Protein AF-A0A3B8RRT3-F1 (afdb_monomer)

Foldseek 3Di:
DDDPDDWDWDWDWDQDPQADAAPRRVVCVVVVHDGDHPTGGFKTKAFQPPVTFIWTADPNDTDGRVVVLVVCVCSPPNPVRCVVPVSGDPDIDMDGGGNDDDDDDDDD

Solvent-accessible surface area (backbone atoms only — not comparable to full-atom values): 6392 Å² total; per-residue (Å²): 132,87,76,98,65,94,68,67,71,50,60,37,73,42,62,44,84,52,14,18,40,33,99,63,25,49,57,32,59,77,69,73,47,89,65,53,67,92,44,29,36,20,36,40,34,47,39,41,46,89,95,50,38,12,26,32,67,55,98,91,40,79,41,49,38,43,58,52,26,61,78,37,22,54,83,69,54,32,66,69,48,17,65,75,45,76,35,45,75,93,62,75,48,71,50,77,30,74,65,50,90,72,82,92,82,82,82,135

Structure (mmCIF, N/CA/C/O backbone):
data_AF-A0A3B8RRT3-F1
#
_entry.id   AF-A0A3B8RRT3-F1
#
loop_
_atom_site.group_PDB
_atom_site.id
_atom_site.type_symbol
_atom_site.label_atom_id
_atom_site.label_alt_id
_atom_site.label_comp_id
_atom_site.label_asym_id
_atom_site.label_entity_id
_atom_site.label_seq_id
_atom_site.pdbx_PDB_ins_code
_atom_site.Cartn_x
_atom_site.Cartn_y
_atom_site.Cartn_z
_atom_site.occupancy
_atom_site.B_iso_or_equiv
_atom_site.auth_seq_id
_atom_site.auth_comp_id
_atom_site.auth_asym_id
_atom_site.auth_atom_id
_atom_site.pdbx_PDB_model_num
ATOM 1 N N . MET A 1 1 ? -1.147 0.226 25.856 1.00 68.88 1 MET A N 1
ATOM 2 C CA . MET A 1 1 ? -2.067 1.196 25.224 1.00 68.88 1 MET A CA 1
ATOM 3 C C . MET A 1 1 ? -1.302 1.886 24.108 1.00 68.88 1 MET A C 1
ATOM 5 O O . MET A 1 1 ? -0.142 2.222 24.333 1.00 68.88 1 MET A O 1
ATOM 9 N N . LEU A 1 2 ? -1.885 2.021 22.916 1.00 87.94 2 LEU A N 1
ATOM 10 C CA . LEU A 1 2 ? -1.210 2.667 21.787 1.00 87.94 2 LEU A CA 1
ATOM 11 C C . LEU A 1 2 ? -1.027 4.168 22.084 1.00 87.94 2 LEU A C 1
ATOM 13 O O . LEU A 1 2 ? -1.933 4.801 22.626 1.00 87.94 2 LEU A O 1
ATOM 17 N N . LYS A 1 3 ? 0.142 4.741 21.778 1.00 90.75 3 LYS A N 1
ATOM 18 C CA . LYS A 1 3 ? 0.397 6.172 22.009 1.00 90.75 3 LYS A CA 1
ATOM 19 C C . LYS A 1 3 ? -0.304 6.992 20.925 1.00 90.75 3 LYS A C 1
ATOM 21 O O . LYS A 1 3 ? -0.185 6.688 19.744 1.00 90.75 3 LYS A O 1
ATOM 26 N N . SER A 1 4 ? -0.992 8.063 21.316 1.00 91.56 4 SER A N 1
ATOM 27 C CA . SER A 1 4 ? -1.593 9.002 20.361 1.00 91.56 4 SER A CA 1
ATOM 28 C C . SER A 1 4 ? -0.508 9.877 19.732 1.00 91.56 4 SER A C 1
ATOM 30 O O . SER A 1 4 ? -0.195 10.954 20.235 1.00 91.56 4 SER A O 1
ATOM 32 N N . GLN A 1 5 ? 0.087 9.394 18.646 1.00 92.88 5 GLN A N 1
ATOM 33 C CA . GLN A 1 5 ? 1.146 10.076 17.906 1.00 92.88 5 GLN A CA 1
ATOM 34 C C . GLN A 1 5 ? 1.151 9.630 16.436 1.00 92.88 5 GLN A C 1
ATOM 36 O O . GLN A 1 5 ? 0.612 8.569 16.112 1.00 92.88 5 GLN A O 1
ATOM 41 N N . PRO A 1 6 ? 1.797 10.383 15.534 1.00 94.19 6 PRO A N 1
ATOM 42 C CA . PRO A 1 6 ? 2.065 9.901 14.189 1.00 94.19 6 PRO A CA 1
ATOM 43 C C . PRO A 1 6 ? 3.010 8.694 14.210 1.00 94.19 6 PRO A C 1
ATOM 45 O O . PRO A 1 6 ? 4.080 8.737 14.818 1.00 94.19 6 PRO A O 1
ATOM 48 N N . TYR A 1 7 ? 2.643 7.637 13.489 1.00 94.44 7 TYR A N 1
ATOM 49 C CA . TYR A 1 7 ? 3.507 6.488 13.238 1.00 94.44 7 TYR A CA 1
ATOM 50 C C . TYR A 1 7 ? 4.033 6.549 11.807 1.00 94.44 7 TYR A C 1
ATOM 52 O O . TYR A 1 7 ? 3.262 6.684 10.856 1.00 94.44 7 TYR A O 1
ATOM 60 N N . LYS A 1 8 ? 5.354 6.439 11.636 1.00 93.38 8 LYS A N 1
ATOM 61 C CA . LYS A 1 8 ? 5.954 6.368 10.302 1.00 93.38 8 LYS A CA 1
ATOM 62 C C . LYS A 1 8 ? 5.577 5.038 9.653 1.00 93.38 8 LYS A C 1
ATOM 64 O O . LYS A 1 8 ? 5.867 3.983 10.213 1.00 93.38 8 LYS A O 1
ATOM 69 N N . LEU A 1 9 ? 4.970 5.101 8.468 1.00 96.19 9 LEU A N 1
ATOM 70 C CA . LEU A 1 9 ? 4.680 3.914 7.672 1.00 96.19 9 LEU A CA 1
ATOM 71 C C . LEU A 1 9 ? 5.921 3.461 6.902 1.00 96.19 9 LEU A C 1
ATOM 73 O O . LEU A 1 9 ? 6.581 4.257 6.228 1.00 96.19 9 LEU A O 1
ATOM 77 N N . LYS A 1 10 ? 6.175 2.157 6.932 1.00 96.69 10 LYS A N 1
ATOM 78 C CA . LYS A 1 10 ? 6.997 1.451 5.954 1.00 96.69 10 LYS A CA 1
ATOM 79 C C . LYS A 1 10 ? 6.053 0.728 4.999 1.00 96.69 10 LYS A C 1
ATOM 81 O O . LYS A 1 10 ? 5.299 -0.151 5.397 1.00 96.69 10 LYS A O 1
ATOM 86 N N . ASN A 1 11 ? 6.044 1.169 3.750 1.00 97.94 11 ASN A N 1
ATOM 87 C CA . ASN A 1 11 ? 5.041 0.792 2.757 1.00 97.94 11 ASN A CA 1
ATOM 88 C C . ASN A 1 11 ? 5.557 -0.301 1.822 1.00 97.94 11 ASN A C 1
ATOM 90 O O . ASN A 1 11 ? 6.753 -0.365 1.532 1.00 97.94 11 ASN A O 1
ATOM 94 N N . THR A 1 12 ? 4.653 -1.131 1.308 1.00 97.44 12 THR A N 1
ATOM 95 C CA . THR A 1 12 ? 5.012 -2.205 0.377 1.00 97.44 12 THR A CA 1
ATOM 96 C C . THR A 1 12 ? 5.058 -1.689 -1.058 1.00 97.44 12 THR A C 1
ATOM 98 O O . THR A 1 12 ? 4.136 -1.016 -1.517 1.00 97.44 12 THR A O 1
ATOM 101 N N . ILE A 1 13 ? 6.114 -2.047 -1.788 1.00 98.12 13 ILE A N 1
ATOM 102 C CA . ILE A 1 13 ? 6.241 -1.790 -3.225 1.00 98.12 13 ILE A CA 1
ATOM 103 C C . ILE A 1 13 ? 5.877 -3.063 -3.992 1.00 98.12 13 ILE A C 1
ATOM 105 O O . ILE A 1 13 ? 6.492 -4.111 -3.788 1.00 98.12 13 ILE A O 1
ATOM 109 N N . GLN A 1 14 ? 4.925 -2.955 -4.914 1.00 98.38 14 GLN A N 1
ATOM 110 C CA . GLN A 1 14 ? 4.596 -3.989 -5.886 1.00 98.38 14 GLN A CA 1
ATOM 111 C C . GLN A 1 14 ? 5.442 -3.820 -7.147 1.00 98.38 14 GLN A C 1
ATOM 113 O O . GLN A 1 14 ? 5.492 -2.743 -7.744 1.00 98.38 14 GLN A O 1
ATOM 118 N N . ASN A 1 15 ? 6.079 -4.910 -7.569 1.00 97.81 15 ASN A N 1
ATOM 119 C CA . ASN A 1 15 ? 7.032 -4.927 -8.679 1.00 97.81 15 ASN A CA 1
ATOM 120 C C . ASN A 1 15 ? 6.418 -5.589 -9.920 1.00 97.81 15 ASN A C 1
ATOM 122 O O . ASN A 1 15 ? 6.944 -6.568 -10.449 1.00 97.81 15 ASN A O 1
ATOM 126 N N . TYR A 1 16 ? 5.242 -5.116 -10.337 1.00 98.06 16 TYR A N 1
ATOM 127 C CA . TYR A 1 16 ? 4.573 -5.633 -11.532 1.00 98.06 16 TYR A CA 1
ATOM 128 C C . TYR A 1 16 ? 5.309 -5.204 -12.800 1.00 98.06 16 TYR A C 1
ATOM 130 O O . TYR A 1 16 ? 5.843 -4.101 -12.858 1.00 98.06 16 TYR A O 1
ATOM 138 N N . LYS A 1 17 ? 5.302 -6.061 -13.827 1.00 97.44 17 LYS A N 1
ATOM 139 C CA . LYS A 1 17 ? 6.090 -5.875 -15.060 1.00 97.44 17 LYS A CA 1
ATOM 140 C C . LYS A 1 17 ? 5.851 -4.534 -15.765 1.00 97.44 17 LYS A C 1
ATOM 142 O O . LYS A 1 17 ? 6.791 -3.989 -16.319 1.00 97.44 17 LYS A O 1
ATOM 147 N N . TRP A 1 18 ? 4.636 -3.992 -15.681 1.00 97.88 18 TRP A N 1
ATOM 148 C CA . TRP A 1 18 ? 4.254 -2.720 -16.304 1.00 97.88 18 TRP A CA 1
ATOM 149 C C . TRP A 1 18 ? 4.843 -1.475 -15.613 1.00 97.88 18 TRP A C 1
ATOM 151 O O . TRP A 1 18 ? 4.653 -0.358 -16.095 1.00 97.88 18 TRP A O 1
ATOM 161 N N . GLY A 1 19 ? 5.498 -1.633 -14.456 1.00 98.12 19 GLY A N 1
ATOM 162 C CA . GLY A 1 19 ? 6.053 -0.531 -13.673 1.00 98.12 19 GLY A CA 1
ATOM 163 C C . GLY A 1 19 ? 7.290 0.117 -14.299 1.00 98.12 19 GLY A C 1
ATOM 164 O O . GLY A 1 19 ? 7.975 -0.481 -15.126 1.00 98.12 19 GLY A O 1
ATOM 165 N N . THR A 1 20 ? 7.626 1.335 -13.871 1.00 97.81 20 THR A N 1
ATOM 166 C CA . THR A 1 20 ? 8.870 1.998 -14.311 1.00 97.81 20 THR A CA 1
ATOM 167 C C . THR A 1 20 ? 10.121 1.313 -13.756 1.00 97.81 20 THR A C 1
ATOM 169 O O . THR A 1 20 ? 10.101 0.724 -12.675 1.00 97.81 20 THR A O 1
ATOM 172 N N . MET A 1 21 ? 11.228 1.377 -14.505 1.00 96.62 21 MET A N 1
ATOM 173 C CA . MET A 1 21 ? 12.463 0.623 -14.240 1.00 96.62 21 MET A CA 1
ATOM 174 C C . MET A 1 21 ? 13.726 1.483 -14.345 1.00 96.62 21 MET A C 1
ATOM 176 O O . MET A 1 21 ? 13.740 2.543 -14.983 1.00 96.62 21 MET A O 1
ATOM 180 N N . GLY A 1 22 ? 14.817 0.990 -13.751 1.00 92.19 22 GLY A N 1
ATOM 181 C CA . GLY A 1 22 ? 16.154 1.567 -13.875 1.00 92.19 22 GLY A CA 1
ATOM 182 C C . GLY A 1 22 ? 16.199 3.053 -13.511 1.00 92.19 22 GLY A C 1
ATOM 183 O O . GLY A 1 22 ? 15.672 3.475 -12.484 1.00 92.19 22 GLY A O 1
ATOM 184 N N . LYS A 1 23 ? 16.806 3.873 -14.377 1.00 90.44 23 LYS A N 1
ATOM 185 C CA . LYS A 1 23 ? 16.932 5.328 -14.162 1.00 90.44 23 LYS A CA 1
ATOM 186 C C . LYS A 1 23 ? 15.592 6.082 -14.129 1.00 90.44 23 LYS A C 1
ATOM 188 O O . LYS 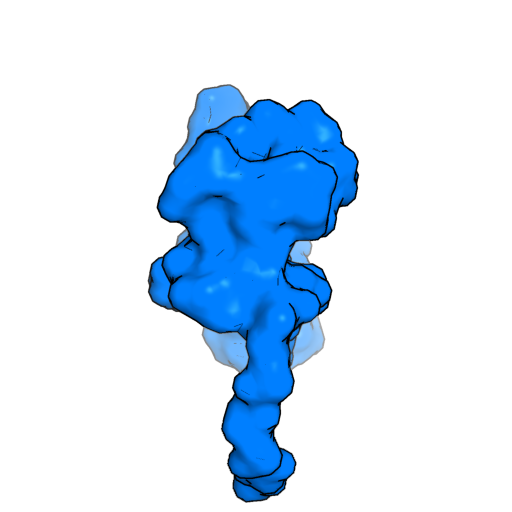A 1 23 ? 15.545 7.196 -13.619 1.00 90.44 23 LYS A O 1
ATOM 193 N N . ASN A 1 24 ? 14.528 5.484 -14.668 1.00 93.31 24 ASN A N 1
ATOM 194 C CA . ASN A 1 24 ? 13.193 6.078 -14.732 1.00 93.31 24 ASN A CA 1
ATOM 195 C C . ASN A 1 24 ? 12.282 5.601 -13.587 1.00 93.31 24 ASN A C 1
ATOM 197 O O . ASN A 1 24 ? 11.127 6.015 -13.532 1.00 93.31 24 ASN A O 1
ATOM 201 N N . ALA A 1 25 ? 12.776 4.744 -12.684 1.00 97.12 25 ALA A N 1
ATOM 202 C CA . ALA A 1 25 ? 12.000 4.200 -11.575 1.00 97.12 25 ALA A CA 1
ATOM 203 C C . ALA A 1 25 ? 11.535 5.315 -10.616 1.00 97.12 25 ALA A C 1
ATOM 205 O O . ALA A 1 25 ? 12.298 5.807 -9.779 1.00 97.12 25 ALA A O 1
ATOM 206 N N . PHE A 1 26 ? 10.267 5.724 -10.728 1.00 97.81 26 PHE A N 1
ATOM 207 C CA . PHE A 1 26 ? 9.750 6.889 -10.003 1.00 97.81 26 PHE A CA 1
ATOM 208 C C . PHE A 1 26 ? 9.575 6.627 -8.506 1.00 97.81 26 PHE A C 1
ATOM 210 O O . PHE A 1 26 ? 9.936 7.476 -7.699 1.00 97.81 26 PHE A O 1
ATOM 217 N N . ILE A 1 27 ? 9.047 5.462 -8.115 1.00 98.25 27 ILE A N 1
ATOM 218 C CA . ILE A 1 27 ? 8.792 5.146 -6.698 1.00 98.25 27 ILE A CA 1
ATOM 219 C C . ILE A 1 27 ? 10.096 5.139 -5.876 1.00 98.25 27 ILE A C 1
ATOM 221 O O . ILE A 1 27 ? 10.120 5.788 -4.830 1.00 98.25 27 ILE A O 1
ATOM 225 N N . PRO A 1 28 ? 11.203 4.507 -6.321 1.00 97.62 28 PRO A N 1
ATOM 226 C CA . PRO A 1 28 ? 12.492 4.639 -5.646 1.00 97.62 28 PRO A CA 1
ATOM 227 C C . PRO A 1 28 ? 12.960 6.085 -5.492 1.00 97.62 28 PRO A C 1
ATOM 229 O O . PRO A 1 28 ? 13.373 6.478 -4.404 1.00 97.62 28 PRO A O 1
ATOM 232 N N . LYS A 1 29 ? 12.826 6.899 -6.548 1.00 97.06 29 LYS A N 1
ATOM 233 C CA . LYS A 1 29 ? 13.163 8.328 -6.511 1.00 97.06 29 LYS A CA 1
ATOM 234 C C . LYS A 1 29 ? 12.303 9.089 -5.497 1.00 97.06 29 LYS A C 1
ATOM 236 O O . LYS A 1 29 ? 12.842 9.863 -4.715 1.00 97.06 29 LYS A O 1
ATOM 241 N N . LEU A 1 30 ? 10.991 8.847 -5.485 1.00 97.56 30 LEU A N 1
ATOM 242 C CA . LEU A 1 30 ? 10.037 9.452 -4.551 1.00 97.56 30 LEU A CA 1
ATOM 243 C C . LEU A 1 30 ? 10.385 9.130 -3.092 1.00 97.56 30 LEU A C 1
ATOM 245 O O . LEU A 1 30 ? 10.294 9.995 -2.228 1.00 97.56 30 LEU A O 1
ATOM 249 N N . LEU A 1 31 ? 10.789 7.888 -2.825 1.00 96.75 31 LEU A N 1
ATOM 250 C CA . LEU A 1 31 ? 11.152 7.417 -1.487 1.00 96.75 31 LEU A CA 1
ATOM 251 C C . LEU A 1 31 ? 12.612 7.702 -1.114 1.00 96.75 31 LEU A C 1
ATOM 253 O O . LEU A 1 31 ? 13.020 7.379 -0.000 1.00 96.75 31 LEU A O 1
ATOM 257 N N . ASN A 1 32 ? 13.387 8.289 -2.030 1.00 96.31 32 ASN A N 1
ATOM 258 C CA . ASN A 1 32 ? 14.824 8.497 -1.895 1.00 96.31 32 ASN A CA 1
ATOM 259 C C . ASN A 1 32 ? 15.588 7.199 -1.547 1.00 96.31 32 ASN A C 1
ATOM 261 O O . ASN A 1 32 ? 16.423 7.170 -0.644 1.00 96.31 32 ASN A O 1
ATOM 265 N N . ILE A 1 33 ? 15.278 6.109 -2.257 1.00 95.38 33 ILE A N 1
ATOM 266 C CA . ILE A 1 33 ? 15.957 4.809 -2.143 1.00 95.38 33 ILE A CA 1
ATOM 267 C C . ILE A 1 33 ? 16.624 4.423 -3.466 1.00 95.38 33 ILE A C 1
ATOM 269 O O . ILE A 1 33 ? 16.236 4.877 -4.544 1.00 95.38 33 ILE A O 1
ATOM 273 N N . LYS A 1 34 ? 17.628 3.544 -3.394 1.00 95.25 34 LYS A N 1
ATOM 274 C CA . LYS A 1 34 ? 18.311 3.024 -4.583 1.00 95.25 34 LYS A CA 1
ATOM 275 C C . LYS A 1 34 ? 17.383 2.077 -5.353 1.00 95.25 34 LYS A C 1
ATOM 277 O O . LYS A 1 34 ? 16.851 1.131 -4.778 1.00 95.25 34 LYS A O 1
ATOM 282 N N . ALA A 1 35 ? 17.211 2.335 -6.647 1.00 96.00 35 ALA A N 1
ATOM 283 C CA . ALA A 1 35 ? 16.528 1.419 -7.551 1.00 96.00 35 ALA A CA 1
ATOM 284 C C . ALA A 1 35 ? 17.464 0.277 -7.975 1.00 96.00 35 ALA A C 1
ATOM 286 O O . ALA A 1 35 ? 18.636 0.507 -8.289 1.00 96.00 35 ALA A O 1
ATOM 287 N N . ASP A 1 36 ? 16.920 -0.932 -8.044 1.00 95.50 36 ASP A N 1
ATOM 288 C CA . ASP A 1 36 ? 17.556 -2.071 -8.694 1.00 95.50 36 ASP A CA 1
ATOM 289 C C . ASP A 1 36 ? 17.387 -1.926 -10.213 1.00 95.50 36 ASP A C 1
ATOM 291 O O . ASP A 1 36 ? 16.307 -1.583 -10.701 1.00 95.50 36 ASP A O 1
ATOM 295 N N . LYS A 1 37 ? 18.459 -2.178 -10.974 1.00 90.44 37 LYS A N 1
ATOM 296 C CA . LYS A 1 37 ? 18.512 -1.902 -12.420 1.00 90.44 37 LYS A CA 1
ATOM 297 C C . LYS A 1 37 ? 17.408 -2.622 -13.207 1.00 90.44 37 LYS A C 1
ATOM 299 O O . LYS A 1 37 ? 16.763 -1.996 -14.044 1.00 90.44 37 LYS A O 1
ATOM 304 N N . ASP A 1 38 ? 17.178 -3.895 -12.892 1.00 93.06 38 ASP A N 1
ATOM 305 C CA . ASP A 1 38 ? 16.305 -4.797 -13.654 1.00 93.06 38 ASP A CA 1
ATOM 306 C C . ASP A 1 38 ? 14.973 -5.085 -12.937 1.00 93.06 38 ASP A C 1
ATOM 308 O O . ASP A 1 38 ? 14.279 -6.052 -13.248 1.00 93.06 38 ASP A O 1
ATOM 312 N N . LYS A 1 39 ? 14.590 -4.233 -11.976 1.00 97.31 39 LYS A N 1
ATOM 313 C CA . LYS A 1 39 ? 13.352 -4.377 -11.202 1.00 97.31 39 LYS A CA 1
ATOM 314 C C . LYS A 1 39 ? 12.327 -3.307 -11.585 1.00 97.31 39 LYS A C 1
ATOM 316 O O . LYS A 1 39 ? 12.667 -2.122 -11.568 1.00 97.31 39 LYS A O 1
ATOM 321 N N . PRO A 1 40 ? 11.081 -3.685 -11.914 1.00 98.06 40 PRO A N 1
ATOM 322 C CA . PRO A 1 40 ? 10.002 -2.728 -12.118 1.00 98.06 40 PRO A CA 1
ATOM 323 C C . PRO A 1 40 ? 9.391 -2.290 -10.794 1.00 98.06 40 PRO A C 1
ATOM 325 O O . PRO A 1 40 ? 9.249 -3.085 -9.872 1.00 98.06 40 PRO A O 1
ATOM 328 N N . TYR A 1 41 ? 8.994 -1.026 -10.721 1.00 98.44 41 TYR A N 1
ATOM 329 C CA . TYR A 1 41 ? 8.377 -0.407 -9.555 1.00 98.44 41 TYR A CA 1
ATOM 330 C C . TYR A 1 41 ? 7.010 0.137 -9.965 1.00 98.44 41 TYR A C 1
ATOM 332 O O . TYR A 1 41 ? 6.911 1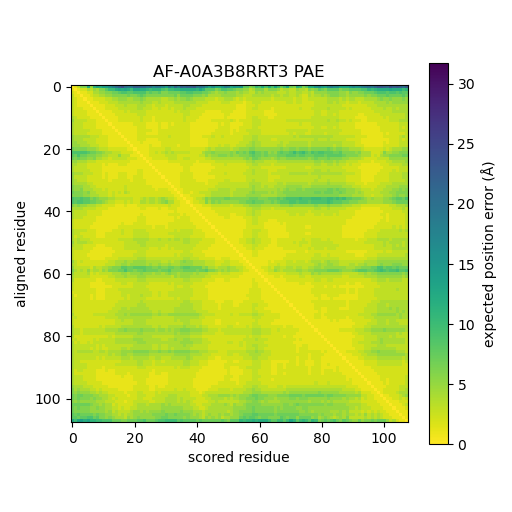.230 -10.516 1.00 98.44 41 TYR A O 1
ATOM 340 N N . ALA A 1 42 ? 5.960 -0.649 -9.737 1.00 98.56 42 ALA A N 1
ATOM 341 C CA . ALA A 1 42 ? 4.639 -0.405 -10.306 1.00 98.56 42 ALA A CA 1
ATOM 342 C C . ALA A 1 42 ? 3.709 0.341 -9.344 1.00 98.56 42 ALA A C 1
ATOM 344 O O . ALA A 1 42 ? 3.136 1.368 -9.704 1.00 98.56 42 ALA A O 1
ATOM 345 N N . GLU A 1 43 ? 3.585 -0.148 -8.107 1.00 98.69 43 GLU A N 1
ATOM 346 C CA . GLU A 1 43 ? 2.680 0.432 -7.110 1.00 98.69 43 GLU A CA 1
ATOM 347 C C . GLU A 1 43 ? 3.359 0.557 -5.745 1.00 98.69 43 GLU A C 1
ATOM 349 O O . GLU A 1 43 ? 4.015 -0.372 -5.287 1.00 98.69 43 GLU A O 1
ATOM 354 N N . LEU A 1 44 ? 3.155 1.677 -5.055 1.00 98.69 44 LEU A N 1
ATOM 355 C CA . LEU A 1 44 ? 3.448 1.830 -3.630 1.00 98.69 44 LEU A CA 1
ATOM 356 C C . LEU A 1 44 ? 2.134 1.759 -2.861 1.00 98.69 44 LEU A C 1
ATOM 358 O O . LEU A 1 44 ? 1.280 2.618 -3.064 1.00 98.69 44 LEU A O 1
ATOM 362 N N . TRP A 1 45 ? 1.965 0.764 -1.994 1.00 98.69 45 TRP A N 1
ATOM 363 C CA . TRP A 1 45 ? 0.737 0.562 -1.222 1.00 98.69 45 TRP A CA 1
ATOM 364 C C . TRP A 1 45 ? 0.864 1.167 0.169 1.00 98.69 45 TRP A C 1
ATOM 366 O O . TRP A 1 45 ? 1.807 0.875 0.901 1.00 98.69 45 TRP A O 1
ATOM 376 N N . MET A 1 46 ? -0.116 1.993 0.527 1.00 98.62 46 MET A N 1
ATOM 377 C CA . MET A 1 46 ? -0.237 2.653 1.821 1.00 98.62 46 MET A CA 1
ATOM 378 C C . MET A 1 46 ? -1.575 2.282 2.447 1.00 98.62 46 MET A C 1
ATOM 380 O O . MET A 1 46 ? -2.635 2.715 1.988 1.00 98.62 46 MET A O 1
ATOM 384 N N . GLY A 1 47 ? -1.531 1.474 3.501 1.00 97.94 47 GLY A N 1
ATOM 385 C CA . GLY A 1 47 ? -2.725 1.092 4.240 1.00 97.94 47 GLY A CA 1
ATOM 386 C C . GLY A 1 47 ? -2.641 -0.303 4.832 1.00 97.94 47 GLY A C 1
ATOM 387 O O . GLY A 1 47 ? -1.571 -0.866 5.031 1.00 97.94 47 GLY A O 1
ATOM 388 N N . ALA A 1 48 ? -3.805 -0.862 5.134 1.00 98.06 48 ALA A N 1
ATOM 389 C CA . ALA A 1 48 ? -3.948 -2.094 5.900 1.00 98.06 48 ALA A CA 1
ATOM 390 C C . ALA A 1 48 ? -4.435 -3.276 5.043 1.00 98.06 48 ALA A C 1
ATOM 392 O O . ALA A 1 48 ? -5.136 -4.161 5.536 1.00 98.06 48 ALA A O 1
ATOM 393 N N . HIS A 1 49 ? -4.115 -3.286 3.745 1.00 98.00 49 HIS A N 1
ATOM 394 C CA . HIS A 1 49 ? -4.588 -4.345 2.858 1.00 98.00 49 HIS A CA 1
ATOM 395 C C . HIS A 1 49 ? -3.934 -5.694 3.230 1.00 98.00 49 HIS A C 1
ATOM 397 O O . HIS A 1 49 ? -2.709 -5.765 3.278 1.00 98.00 49 HIS A O 1
ATOM 403 N N . PRO A 1 50 ? -4.694 -6.793 3.420 1.00 95.50 50 PRO A N 1
ATOM 404 C CA . PRO A 1 50 ? -4.164 -8.051 3.959 1.00 95.50 50 PRO A CA 1
ATOM 405 C C . PRO A 1 50 ? -3.003 -8.661 3.163 1.00 95.50 50 PRO A C 1
ATOM 407 O O . PRO A 1 50 ? -2.122 -9.276 3.744 1.00 95.50 50 PRO A O 1
ATOM 410 N N . LYS A 1 51 ? -2.992 -8.489 1.835 1.00 96.44 51 LYS A N 1
ATOM 411 C CA . LYS A 1 51 ? -1.914 -8.997 0.963 1.00 96.44 51 LYS A CA 1
ATOM 412 C C . LYS A 1 51 ? -0.591 -8.222 1.054 1.00 96.44 51 LYS A C 1
ATOM 414 O O . LYS A 1 51 ? 0.425 -8.738 0.608 1.00 96.44 51 LYS A O 1
ATOM 419 N N . ALA A 1 52 ? -0.622 -6.975 1.518 1.00 97.12 52 ALA A N 1
ATOM 420 C CA . ALA A 1 52 ? 0.539 -6.087 1.552 1.00 97.12 52 ALA A CA 1
ATOM 421 C C . ALA A 1 52 ? 0.262 -4.918 2.515 1.00 97.12 52 ALA A C 1
ATOM 423 O O . ALA A 1 52 ? 0.008 -3.796 2.059 1.00 97.12 52 ALA A O 1
ATOM 424 N N . PRO A 1 53 ? 0.195 -5.187 3.831 1.00 97.75 53 PRO A N 1
ATOM 425 C CA . PRO A 1 53 ? -0.017 -4.138 4.811 1.00 97.75 53 PRO A CA 1
ATOM 426 C C . PRO A 1 53 ? 1.236 -3.262 4.913 1.00 97.75 53 PRO A C 1
ATOM 428 O O . PRO A 1 53 ? 2.365 -3.750 4.879 1.00 97.75 53 PRO A O 1
ATOM 431 N N . SER A 1 54 ? 1.040 -1.957 5.090 1.00 98.50 54 SER A N 1
ATOM 432 C CA . SER A 1 54 ? 2.092 -1.093 5.620 1.00 98.50 54 SER A CA 1
ATOM 433 C C . SER A 1 54 ? 2.480 -1.564 7.021 1.00 98.50 54 SER A C 1
ATOM 435 O O . SER A 1 54 ? 1.652 -2.105 7.752 1.00 98.50 54 SER A O 1
ATOM 437 N N . GLN A 1 55 ? 3.712 -1.288 7.424 1.00 98.19 55 GLN A N 1
ATOM 438 C CA . GLN A 1 55 ? 4.216 -1.568 8.764 1.00 98.19 55 GLN A CA 1
ATOM 439 C C . GLN A 1 55 ? 4.426 -0.273 9.542 1.00 98.19 55 GLN A C 1
ATOM 441 O O . GLN A 1 55 ? 4.754 0.763 8.957 1.00 98.19 55 GLN A O 1
ATOM 446 N N . ILE A 1 56 ? 4.263 -0.337 10.860 1.00 96.88 56 ILE A N 1
ATOM 447 C CA . ILE A 1 56 ? 4.592 0.747 11.789 1.00 96.88 56 ILE A CA 1
ATOM 448 C C . ILE A 1 56 ? 5.589 0.275 12.837 1.00 96.88 56 ILE A C 1
ATOM 450 O O . ILE A 1 56 ? 5.585 -0.889 13.226 1.00 96.88 56 ILE A 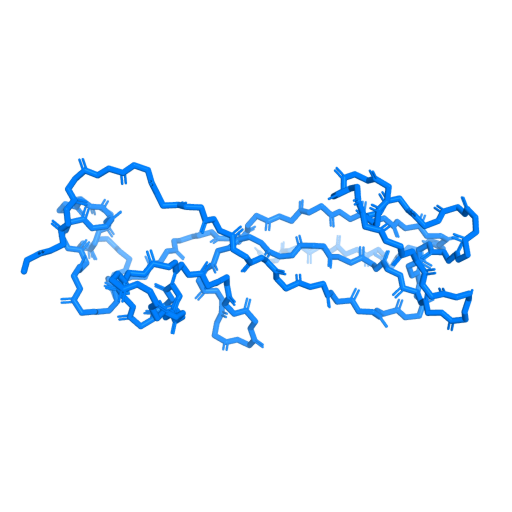O 1
ATOM 454 N N . LEU A 1 57 ? 6.429 1.195 13.306 1.00 93.44 57 LEU A N 1
ATOM 455 C CA . LEU A 1 57 ? 7.381 0.925 14.377 1.00 93.44 57 LEU A CA 1
ATOM 456 C C . LEU A 1 57 ? 6.751 1.261 15.735 1.00 93.44 57 LEU A C 1
ATOM 458 O O . LEU A 1 57 ? 6.401 2.417 15.985 1.00 93.44 57 LEU A O 1
ATOM 462 N N . ILE A 1 58 ? 6.635 0.268 16.614 1.00 91.06 58 ILE A N 1
ATOM 463 C CA . ILE A 1 58 ? 6.200 0.426 18.007 1.00 91.06 58 ILE A CA 1
ATOM 464 C C . ILE A 1 58 ? 7.284 -0.184 18.892 1.00 91.06 58 ILE A C 1
ATOM 466 O O . ILE A 1 58 ? 7.653 -1.339 18.710 1.00 91.06 58 ILE A O 1
ATOM 470 N N . ASP A 1 59 ? 7.837 0.609 19.813 1.00 88.81 59 ASP A N 1
ATOM 4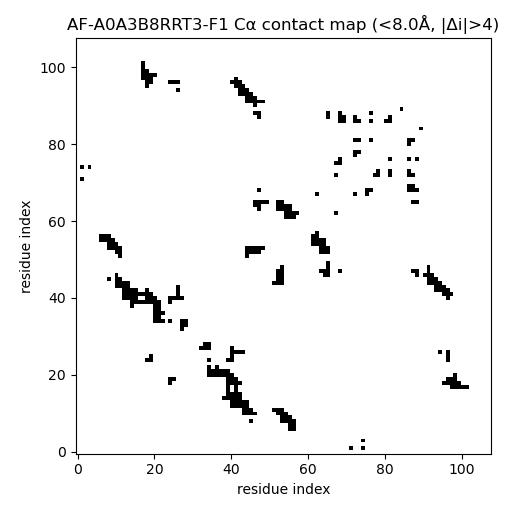71 C CA . ASP A 1 59 ? 8.874 0.178 20.765 1.00 88.81 59 ASP A CA 1
ATOM 472 C C . ASP A 1 59 ? 10.049 -0.579 20.106 1.00 88.81 59 ASP A C 1
ATOM 474 O O . ASP A 1 59 ? 10.568 -1.566 20.624 1.00 88.81 59 ASP A O 1
ATOM 478 N N . GLY A 1 60 ? 10.458 -0.116 18.918 1.00 87.81 60 GLY A N 1
ATOM 479 C CA . GLY A 1 60 ? 11.565 -0.693 18.149 1.00 87.81 60 GLY A CA 1
ATOM 480 C C . GLY A 1 60 ? 11.222 -1.953 17.346 1.00 87.81 60 GLY A C 1
ATOM 481 O O . GLY A 1 60 ? 12.114 -2.508 16.709 1.00 87.81 60 GLY A O 1
ATOM 482 N N . LYS A 1 61 ? 9.958 -2.393 17.327 1.00 92.94 61 LYS A N 1
ATOM 483 C CA . LYS A 1 61 ? 9.485 -3.546 16.547 1.00 92.94 61 LYS A CA 1
ATOM 484 C C . LYS A 1 61 ? 8.540 -3.115 15.433 1.00 92.94 61 LYS A C 1
ATOM 486 O O . LYS A 1 61 ? 7.710 -2.226 15.617 1.00 92.94 61 LYS A O 1
ATOM 491 N N . GLU A 1 62 ? 8.698 -3.723 14.260 1.00 95.56 62 GLU A N 1
ATOM 492 C CA . GLU A 1 62 ? 7.782 -3.526 13.136 1.00 95.56 62 GLU A CA 1
ATOM 493 C C . GLU A 1 62 ? 6.526 -4.375 13.353 1.00 95.56 62 GLU A C 1
ATOM 495 O O . GLU A 1 62 ? 6.616 -5.558 13.677 1.00 95.56 62 GLU A O 1
ATOM 500 N N . HIS A 1 63 ? 5.363 -3.759 13.173 1.00 96.88 63 HIS A N 1
ATOM 501 C CA . HIS A 1 63 ? 4.062 -4.410 13.259 1.00 96.88 63 HIS A CA 1
ATOM 502 C C . HIS A 1 63 ? 3.248 -4.103 12.012 1.00 96.88 63 HIS A C 1
ATOM 504 O O . HIS A 1 63 ? 3.230 -2.956 11.550 1.00 96.88 63 HIS A O 1
ATOM 510 N N . ASP A 1 64 ? 2.530 -5.098 11.499 1.00 97.88 64 ASP A N 1
ATOM 511 C CA . ASP A 1 64 ? 1.647 -4.892 10.362 1.00 97.88 64 ASP A CA 1
ATOM 512 C C . ASP A 1 64 ? 0.454 -4.016 10.775 1.00 97.88 64 ASP A C 1
ATOM 514 O O . ASP A 1 64 ? -0.237 -4.251 11.771 1.00 97.88 64 ASP A O 1
ATOM 518 N N . LEU A 1 65 ? 0.183 -2.976 9.987 1.00 98.06 65 LEU A N 1
ATOM 519 C CA . LEU A 1 65 ? -0.839 -1.978 10.299 1.00 98.06 65 LEU A CA 1
ATOM 520 C C . LEU A 1 65 ? -2.237 -2.600 10.409 1.00 98.06 65 LEU A C 1
ATOM 522 O O . LEU A 1 65 ? -3.056 -2.159 11.212 1.00 98.06 65 LEU A O 1
ATOM 526 N N . ASN A 1 66 ? -2.520 -3.636 9.618 1.00 97.69 66 ASN A N 1
ATOM 527 C CA . ASN A 1 66 ? -3.796 -4.342 9.673 1.00 97.69 66 ASN A C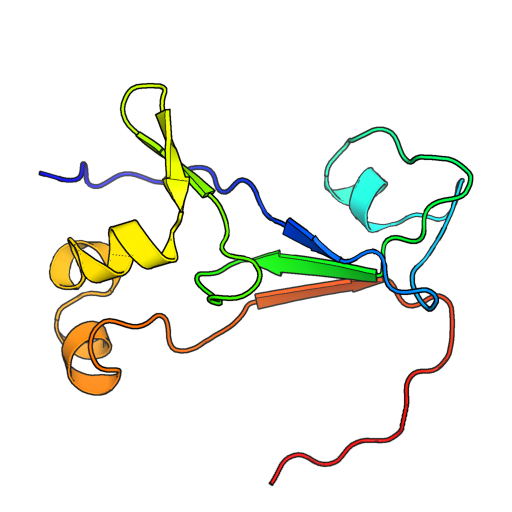A 1
ATOM 528 C C . ASN A 1 66 ? -3.991 -5.107 10.995 1.00 97.69 66 ASN A C 1
ATOM 530 O O . ASN A 1 66 ? -5.119 -5.191 11.472 1.00 97.69 66 ASN A O 1
ATOM 534 N N . GLU A 1 67 ? -2.927 -5.635 11.602 1.00 96.88 67 GLU A N 1
ATOM 535 C CA . GLU A 1 67 ? -2.971 -6.285 12.915 1.00 96.88 67 GLU A CA 1
ATOM 536 C C . GLU A 1 67 ? -3.185 -5.265 14.024 1.00 96.88 67 GLU A C 1
ATOM 538 O O . GLU A 1 67 ? -4.059 -5.453 14.869 1.00 96.88 67 GLU A O 1
ATOM 543 N N . ILE A 1 68 ? -2.462 -4.146 13.970 1.00 97.12 68 ILE A N 1
ATOM 544 C CA . ILE A 1 68 ? -2.610 -3.064 14.945 1.00 97.12 68 ILE A CA 1
ATOM 545 C C . ILE A 1 68 ? -4.021 -2.475 14.911 1.00 97.12 68 ILE A C 1
ATOM 547 O O . ILE A 1 68 ? -4.628 -2.277 15.961 1.00 97.12 68 ILE A O 1
ATOM 551 N N . ILE A 1 69 ? -4.584 -2.251 13.720 1.00 97.38 69 ILE A N 1
ATOM 552 C CA . ILE A 1 69 ? -5.968 -1.786 13.580 1.00 97.38 69 ILE A CA 1
ATOM 553 C C . ILE A 1 69 ? -6.957 -2.813 14.147 1.00 97.38 69 ILE A C 1
ATOM 555 O O . ILE A 1 69 ? -7.906 -2.413 14.813 1.00 97.38 69 ILE A O 1
ATOM 559 N N . ARG A 1 70 ? -6.742 -4.121 13.943 1.00 95.81 70 ARG A N 1
ATOM 560 C CA . ARG A 1 70 ? -7.603 -5.165 14.530 1.00 95.81 70 ARG A CA 1
ATOM 561 C C . ARG A 1 70 ? -7.540 -5.192 16.058 1.00 95.81 70 ARG A C 1
ATOM 563 O O . ARG A 1 70 ? -8.562 -5.432 16.692 1.00 95.81 70 ARG A O 1
ATOM 570 N N . GLN A 1 71 ? -6.362 -4.967 16.640 1.00 95.88 71 GLN A N 1
ATOM 571 C CA . GLN A 1 71 ? -6.165 -4.964 18.094 1.00 95.88 71 GLN A CA 1
ATOM 572 C C . GLN A 1 71 ? -6.697 -3.687 18.760 1.00 95.88 71 GLN A C 1
ATOM 574 O O . GLN A 1 71 ? -7.237 -3.759 19.862 1.00 95.88 71 GLN A O 1
ATOM 579 N N . TYR A 1 72 ? -6.574 -2.538 18.090 1.00 96.00 72 TYR A N 1
ATOM 580 C CA . TYR A 1 72 ? -6.921 -1.215 18.624 1.00 96.00 72 TYR A CA 1
ATOM 581 C C . TYR A 1 72 ? -7.792 -0.404 17.642 1.00 96.00 72 TYR A C 1
ATOM 583 O O . TYR A 1 72 ? -7.405 0.683 17.197 1.00 96.00 72 TYR A O 1
ATOM 591 N N . PRO A 1 73 ? -8.972 -0.911 17.235 1.00 96.38 73 PRO A N 1
ATOM 592 C CA . PRO A 1 73 ? -9.744 -0.300 16.155 1.00 96.38 73 PRO A CA 1
ATOM 593 C C . PRO A 1 73 ? -10.349 1.051 16.558 1.00 96.38 73 PRO A C 1
ATOM 595 O O . PRO A 1 73 ? -10.542 1.916 15.706 1.00 96.38 73 PRO A O 1
ATOM 598 N N . GLY A 1 74 ? -10.651 1.255 17.845 1.00 95.69 74 GLY A N 1
ATOM 599 C CA . GLY A 1 74 ? -11.173 2.525 18.352 1.00 95.69 74 GLY A CA 1
ATOM 600 C C . GLY A 1 74 ? -10.121 3.631 18.327 1.00 95.69 74 GLY A C 1
ATOM 601 O O . GLY A 1 74 ? -10.414 4.745 17.903 1.00 95.69 74 GLY A O 1
ATOM 602 N N . GLU A 1 75 ? -8.897 3.305 18.723 1.00 95.69 75 GLU A N 1
ATOM 603 C CA . GLU A 1 75 ? -7.755 4.211 18.777 1.00 95.69 75 GLU A CA 1
ATOM 604 C C . GLU A 1 75 ? -7.235 4.551 17.379 1.00 95.69 75 GLU A C 1
ATOM 606 O O . GLU A 1 75 ? -6.877 5.697 17.121 1.00 95.69 75 GLU A O 1
ATOM 611 N N . MET A 1 76 ? -7.226 3.576 16.464 1.00 96.31 76 MET A N 1
ATOM 612 C CA . MET A 1 76 ? -6.682 3.760 15.117 1.00 96.31 76 MET A CA 1
ATOM 613 C C . MET A 1 76 ? -7.680 4.370 14.128 1.00 96.31 76 MET A C 1
ATOM 615 O O . MET A 1 76 ? -7.283 5.147 13.262 1.00 96.31 76 MET A O 1
ATOM 619 N N . LEU A 1 77 ? -8.966 4.007 14.212 1.00 97.00 77 LEU A N 1
ATOM 620 C CA . LEU A 1 77 ? -9.986 4.426 13.238 1.00 97.00 77 LEU A CA 1
ATOM 621 C C . LEU A 1 77 ? -11.004 5.418 13.818 1.00 97.00 77 LEU A C 1
ATOM 623 O O . LEU A 1 77 ? -11.749 6.056 13.073 1.00 97.00 77 LEU A O 1
ATOM 627 N N . GLY A 1 78 ? -11.086 5.531 15.143 1.00 96.94 78 GLY A N 1
ATOM 628 C CA . GLY A 1 78 ? -12.197 6.196 15.812 1.00 96.94 78 GLY A CA 1
ATOM 629 C C . GLY A 1 78 ? -13.476 5.349 15.810 1.00 96.94 78 GLY A C 1
ATOM 630 O O . GLY A 1 78 ? -13.689 4.457 14.983 1.00 96.94 78 GLY A O 1
ATOM 631 N N . SER A 1 79 ? -14.385 5.657 16.738 1.00 96.94 79 SER A N 1
ATOM 632 C CA . SER A 1 79 ? -15.605 4.867 16.969 1.00 96.94 79 SER A CA 1
ATOM 633 C C . SER A 1 79 ? -16.528 4.779 15.747 1.00 96.94 79 SER A C 1
ATOM 635 O O . SER A 1 79 ? -17.111 3.725 15.495 1.00 96.94 79 SER A O 1
ATOM 637 N N . LYS A 1 80 ? -16.654 5.863 14.968 1.00 98.31 80 LYS A N 1
ATOM 638 C CA . LYS A 1 80 ? -17.538 5.926 13.791 1.00 98.31 80 LYS A CA 1
ATOM 639 C C . LYS A 1 80 ? -17.072 4.997 12.668 1.00 98.31 80 LYS A C 1
ATOM 641 O O . LYS A 1 80 ? -17.866 4.205 12.166 1.00 98.31 80 LYS A O 1
ATOM 646 N N . VAL A 1 81 ? -15.799 5.089 12.278 1.00 98.25 81 VAL A N 1
ATOM 647 C CA . VAL A 1 81 ? -15.230 4.296 11.174 1.00 98.25 81 VAL A CA 1
ATOM 648 C C . VAL A 1 81 ? -15.087 2.839 11.598 1.00 98.25 81 VAL A C 1
ATOM 650 O O . VAL A 1 81 ? -15.511 1.958 10.856 1.00 98.25 81 VAL A O 1
ATOM 653 N N . SER A 1 82 ? -14.594 2.588 12.816 1.00 97.69 82 SER A N 1
ATOM 654 C CA . SER A 1 82 ? -14.480 1.239 13.377 1.00 97.69 82 SER A CA 1
ATOM 655 C C . SER A 1 82 ? -15.813 0.483 13.333 1.00 97.69 82 SER A C 1
ATOM 657 O O . SER A 1 82 ? -15.873 -0.617 12.788 1.00 97.69 82 SER A O 1
ATOM 659 N N . LYS A 1 83 ? -16.911 1.094 13.804 1.00 97.56 83 LYS A N 1
ATOM 660 C CA . LYS A 1 83 ? -18.243 0.468 13.758 1.00 97.56 83 LYS A CA 1
ATOM 661 C C . LYS A 1 83 ? -18.753 0.271 12.331 1.00 97.56 83 LYS A C 1
ATOM 663 O O . LYS A 1 83 ? -19.280 -0.788 12.019 1.00 97.56 83 LYS A O 1
ATOM 668 N N . ARG A 1 84 ? -18.606 1.278 11.462 1.00 98.31 84 ARG A N 1
ATOM 669 C CA . ARG A 1 84 ? -19.137 1.234 10.089 1.00 98.31 84 ARG A CA 1
ATOM 670 C C . ARG A 1 84 ? -18.438 0.194 9.210 1.00 98.31 84 ARG A C 1
ATOM 672 O O . ARG A 1 84 ? -19.084 -0.394 8.352 1.00 98.31 84 ARG A O 1
ATOM 679 N N . PHE A 1 85 ? -17.139 -0.012 9.410 1.00 97.25 85 PHE A N 1
ATOM 680 C CA . PHE A 1 85 ? -16.304 -0.862 8.558 1.00 97.25 85 PHE A CA 1
ATOM 681 C C . PHE A 1 85 ? -15.705 -2.053 9.313 1.00 97.25 85 PHE A C 1
ATOM 683 O O . PHE A 1 85 ? -14.653 -2.562 8.935 1.00 97.25 85 PHE A O 1
ATOM 690 N N . SER A 1 86 ? -16.366 -2.505 10.383 1.00 95.94 86 SER A N 1
ATOM 691 C CA . SER A 1 86 ? -15.994 -3.708 11.145 1.00 95.94 86 SER A CA 1
ATOM 692 C C . SER A 1 86 ? -14.520 -3.746 11.572 1.00 95.94 86 SER A C 1
ATOM 694 O O . SER A 1 86 ? -13.842 -4.759 11.427 1.00 95.94 86 SER A O 1
ATOM 696 N N . GLY A 1 87 ? -13.998 -2.615 12.055 1.00 94.94 87 GLY A N 1
ATOM 697 C CA . GLY A 1 87 ? -12.608 -2.500 12.495 1.00 94.94 87 GLY A CA 1
ATOM 698 C C . GLY A 1 87 ? -11.583 -2.632 11.365 1.00 94.94 87 GLY A C 1
ATOM 699 O O . GLY A 1 87 ? -10.463 -3.058 11.621 1.00 94.94 87 GLY A O 1
ATOM 700 N N . THR A 1 88 ? -11.940 -2.295 10.121 1.00 96.56 88 THR A N 1
ATOM 701 C CA . THR A 1 88 ? -11.016 -2.301 8.975 1.00 96.56 88 THR A CA 1
ATOM 702 C C . THR A 1 88 ? -10.825 -0.906 8.387 1.00 96.56 88 THR A C 1
ATOM 704 O O . THR A 1 88 ? -11.715 -0.055 8.456 1.00 96.56 88 THR A O 1
ATOM 707 N N . LEU A 1 89 ? -9.645 -0.658 7.808 1.00 97.94 89 LEU A N 1
ATOM 708 C CA . LEU A 1 89 ? -9.379 0.577 7.075 1.00 97.94 89 LEU A CA 1
ATOM 709 C C . LEU A 1 89 ? -10.154 0.542 5.744 1.00 97.94 89 LEU A C 1
ATOM 711 O O . LEU A 1 89 ? -9.883 -0.336 4.924 1.00 97.94 89 LEU A O 1
ATOM 715 N N . PRO A 1 90 ? -11.083 1.481 5.489 1.00 97.75 90 PRO A N 1
ATOM 716 C CA . PRO A 1 90 ? -12.032 1.370 4.379 1.00 97.75 90 PRO A CA 1
ATOM 717 C C . PRO A 1 90 ? -11.478 1.842 3.030 1.00 97.75 90 PRO A C 1
ATOM 719 O O . PRO A 1 90 ? -12.239 2.084 2.097 1.00 97.75 90 PRO A O 1
ATOM 722 N N . PHE A 1 91 ? -10.165 2.023 2.921 1.00 98.19 91 PHE A N 1
ATOM 723 C CA . PHE A 1 91 ? -9.510 2.433 1.689 1.00 98.19 91 PHE A CA 1
ATOM 724 C C . PHE A 1 91 ? -8.097 1.855 1.607 1.00 98.19 91 PHE A C 1
ATOM 726 O O . PHE A 1 91 ? -7.475 1.506 2.612 1.00 98.19 91 PHE A O 1
ATOM 733 N N . LEU A 1 92 ? -7.580 1.806 0.382 1.00 98.38 92 LEU A N 1
ATOM 734 C CA . LEU A 1 92 ? -6.180 1.550 0.082 1.00 98.38 92 LEU A CA 1
ATOM 735 C C . LEU A 1 92 ? -5.662 2.727 -0.737 1.00 98.38 92 LEU A C 1
ATOM 737 O O . LEU A 1 92 ? -6.183 3.004 -1.815 1.00 98.38 92 LEU A O 1
ATOM 741 N N . PHE A 1 93 ? -4.643 3.412 -0.230 1.00 98.62 93 PHE A N 1
ATOM 742 C CA . PHE A 1 93 ? -4.008 4.503 -0.953 1.00 98.62 93 PHE A CA 1
ATOM 743 C C . PHE A 1 93 ? -2.798 3.979 -1.728 1.00 98.62 93 PHE A C 1
ATOM 745 O O . PHE A 1 93 ? -2.059 3.122 -1.233 1.00 98.62 93 PHE A O 1
ATOM 752 N N . LYS A 1 94 ? -2.600 4.467 -2.957 1.00 98.56 94 LYS A N 1
ATOM 753 C CA . LYS A 1 94 ? -1.517 4.007 -3.828 1.00 98.56 94 LYS A CA 1
ATOM 754 C C . LYS A 1 94 ? -0.844 5.150 -4.577 1.00 98.56 94 LYS A C 1
ATOM 756 O O . LYS A 1 94 ? -1.510 6.090 -4.998 1.00 98.56 94 LYS A O 1
ATOM 761 N N . VAL A 1 95 ? 0.457 5.002 -4.823 1.00 98.50 95 VAL A N 1
ATOM 762 C CA . VAL A 1 95 ? 1.155 5.702 -5.916 1.00 98.50 95 VAL A CA 1
ATOM 763 C C . VAL A 1 95 ? 1.392 4.696 -7.028 1.00 98.50 95 VAL A C 1
ATOM 765 O O . VAL A 1 95 ? 1.961 3.638 -6.767 1.00 98.50 95 VAL A O 1
ATOM 768 N N . LEU A 1 96 ? 0.964 5.0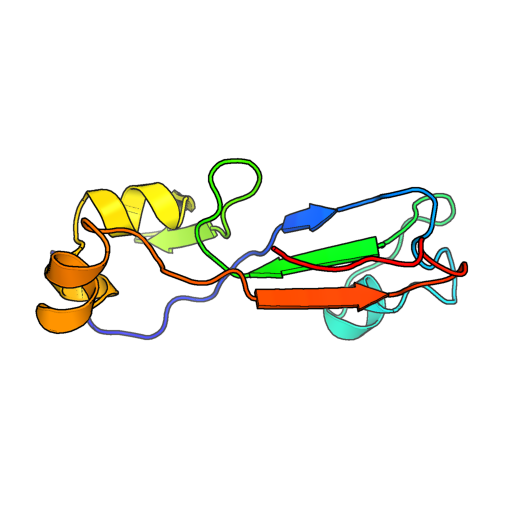17 -8.247 1.00 98.44 96 LEU A N 1
ATOM 769 C CA . LEU A 1 96 ? 1.221 4.203 -9.432 1.00 98.44 96 LEU A CA 1
ATOM 770 C C . LEU A 1 96 ? 2.335 4.847 -10.253 1.00 98.44 96 LEU A C 1
ATOM 772 O O . LEU A 1 96 ? 2.363 6.06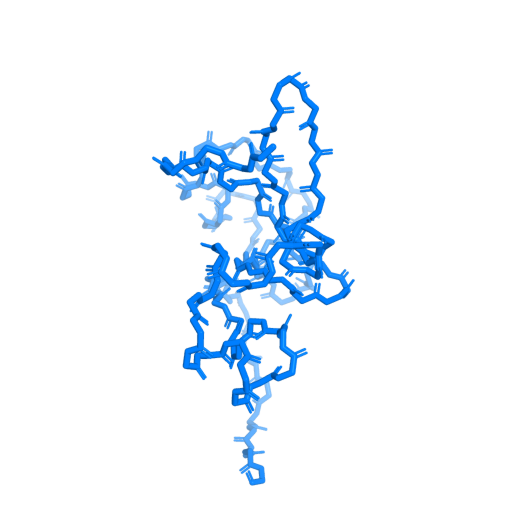3 -10.435 1.00 98.44 96 LEU A O 1
ATOM 776 N N . SER A 1 97 ? 3.235 4.023 -10.775 1.00 98.06 97 SER A N 1
ATOM 777 C CA . SER A 1 97 ? 4.262 4.443 -11.719 1.00 98.06 97 SER A CA 1
ATOM 778 C C . SER A 1 97 ? 4.220 3.545 -12.948 1.00 98.06 97 SER A C 1
ATOM 780 O O . SER A 1 97 ? 4.881 2.511 -13.005 1.00 98.06 97 SER A O 1
ATOM 782 N N . ALA A 1 98 ? 3.390 3.934 -13.914 1.00 97.38 98 ALA A N 1
ATOM 783 C CA . ALA A 1 98 ? 3.145 3.164 -15.125 1.00 97.38 98 ALA A CA 1
ATOM 784 C C . ALA A 1 98 ? 4.192 3.462 -16.210 1.00 97.38 98 ALA A C 1
ATOM 786 O O . ALA A 1 98 ? 4.435 4.621 -16.540 1.00 97.38 98 ALA A O 1
ATOM 787 N N . ASN A 1 99 ? 4.792 2.406 -16.761 1.00 96.75 99 ASN A N 1
ATOM 788 C CA . ASN A 1 99 ? 5.674 2.446 -17.931 1.00 96.75 99 ASN A CA 1
ATOM 789 C C . ASN A 1 99 ? 4.969 1.966 -19.209 1.00 96.75 99 ASN A C 1
ATOM 791 O O . ASN A 1 99 ? 5.440 2.220 -20.313 1.00 96.75 99 ASN A O 1
ATOM 795 N N . GLU A 1 100 ? 3.841 1.276 -19.053 1.00 95.62 100 GLU A N 1
ATOM 796 C CA . GLU A 1 100 ? 3.017 0.732 -20.129 1.00 95.62 100 GLU A CA 1
ATOM 797 C C . GLU A 1 100 ? 1.552 1.127 -19.908 1.00 95.62 100 GLU A C 1
ATOM 799 O O . GLU A 1 100 ? 1.139 1.428 -18.782 1.00 95.62 100 GLU A O 1
ATOM 804 N N . ALA A 1 101 ? 0.755 1.118 -20.978 1.00 96.50 101 ALA A N 1
ATOM 805 C CA . ALA A 1 101 ? -0.687 1.298 -20.863 1.00 96.50 101 ALA A CA 1
ATOM 806 C C . ALA A 1 101 ? -1.303 0.134 -20.072 1.00 96.50 101 ALA A C 1
ATOM 808 O O . ALA A 1 101 ? -1.035 -1.034 -20.349 1.00 96.50 101 ALA A O 1
ATOM 809 N N . LEU A 1 102 ? -2.145 0.463 -19.093 1.00 96.81 102 LEU A N 1
ATOM 810 C CA . LEU A 1 102 ? -2.897 -0.524 -18.324 1.00 96.81 102 LEU A CA 1
ATOM 811 C C . LEU A 1 102 ? -4.236 -0.821 -19.006 1.00 96.81 102 LEU A C 1
ATOM 813 O O . LEU A 1 102 ? -4.715 -0.048 -19.837 1.00 96.81 102 LEU A O 1
ATOM 817 N N . SER A 1 103 ? -4.849 -1.947 -18.648 1.00 96.56 103 SER A N 1
ATOM 818 C CA . SER A 1 103 ? -6.141 -2.364 -19.195 1.00 96.56 103 SER A CA 1
ATOM 819 C C . SER A 1 103 ? -7.239 -1.320 -18.960 1.00 96.56 103 SER A C 1
ATOM 821 O O . SER A 1 103 ? -7.301 -0.709 -17.894 1.00 96.56 103 SER A O 1
ATOM 823 N N . ILE 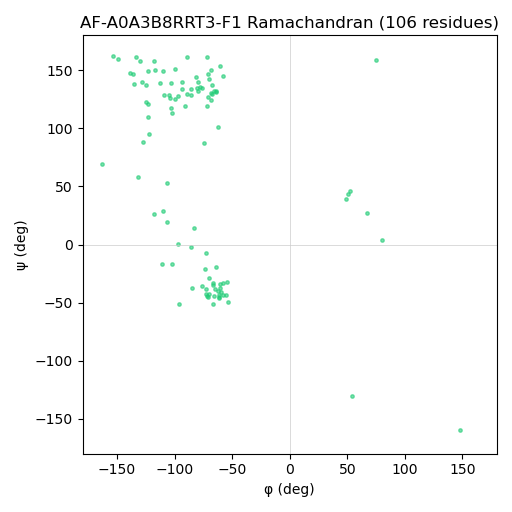A 1 104 ? -8.161 -1.183 -19.917 1.00 96.38 104 ILE A N 1
ATOM 824 C CA . ILE A 1 104 ? -9.414 -0.438 -19.722 1.00 96.38 104 ILE A CA 1
ATOM 825 C C . ILE A 1 104 ? -10.263 -1.186 -18.688 1.00 96.38 104 ILE A C 1
ATOM 827 O O . ILE A 1 104 ? -10.413 -2.407 -18.770 1.00 96.38 104 ILE A O 1
ATOM 831 N N . GLN A 1 105 ? -10.796 -0.466 -17.703 1.00 96.44 105 GLN A N 1
ATOM 832 C CA . GLN A 1 105 ? -11.518 -1.041 -16.568 1.00 96.44 105 GLN A CA 1
ATOM 833 C C . GLN A 1 105 ? -12.790 -0.242 -16.266 1.00 96.44 105 GLN A C 1
ATOM 835 O O . GLN A 1 105 ? -12.820 0.976 -16.420 1.00 96.44 105 GLN A O 1
ATOM 840 N N . VAL A 1 106 ? -13.823 -0.943 -15.797 1.00 95.62 106 VAL A N 1
ATOM 841 C CA . VAL A 1 106 ? -15.021 -0.378 -15.166 1.00 95.62 106 VAL A CA 1
ATOM 842 C C . VAL A 1 106 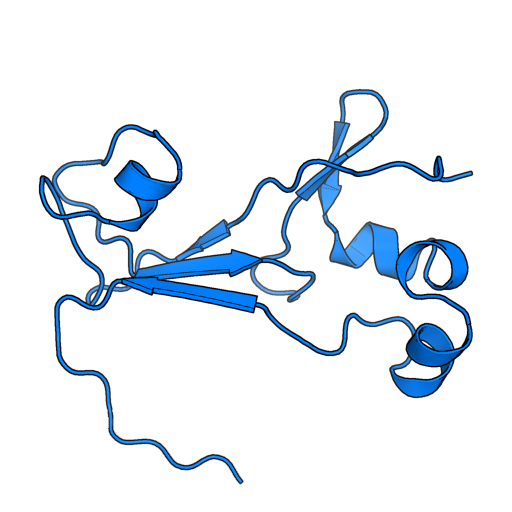? -15.161 -1.050 -13.807 1.00 95.62 106 VAL A C 1
ATOM 844 O O . VAL A 1 106 ? -14.947 -2.258 -13.684 1.00 95.62 106 VAL A O 1
ATOM 847 N N . HIS A 1 107 ? -15.489 -0.265 -12.787 1.00 90.69 107 HIS A N 1
ATOM 848 C CA . HIS A 1 107 ? -15.807 -0.788 -11.466 1.00 90.69 107 HIS A CA 1
ATOM 849 C C . HIS A 1 107 ? -17.329 -0.972 -11.351 1.00 90.69 107 HIS A C 1
ATOM 851 O O . HIS A 1 107 ? -18.045 -0.069 -11.791 1.00 90.69 107 HIS A O 1
ATOM 857 N N . PRO A 1 108 ? -17.807 -2.124 -10.835 1.00 91.19 108 PRO A N 1
ATOM 858 C CA . PRO A 1 108 ? -19.226 -2.356 -10.561 1.00 91.19 108 PRO A CA 1
ATOM 859 C C . PRO A 1 108 ? -19.855 -1.311 -9.638 1.00 91.19 108 PRO A C 1
ATOM 861 O O . PRO A 1 108 ? -19.119 -0.750 -8.790 1.00 91.19 108 PRO A O 1
#

Radius of gyration: 16.27 Å; Cα contacts (8 Å, |Δi|>4): 196; chains: 1; bounding box: 38×19×46 Å

Nearest PDB structures (foldseek):
  5zt5-assembly1_A  TM=9.450E-01  e=5.242E-07  Salmonella enterica subsp. enterica serovar Typhimurium str. LT2
  5zuw-assembly1_A  TM=9.295E-01  e=5.242E-07  Salmonella enterica subsp. enterica serovar Typhimurium str. LT2
  5zvr-assembly1_A  TM=9.373E-01  e=8.450E-07  Salmonella enterica subsp. enterica serovar Typhimurium str. LT2
  5zt4-assembly1_A  TM=9.354E-01  e=8.450E-07  Salmonella enterica subsp. enterica serovar Typhimurium str. LT2
  5zuy-assembly1_A  TM=9.337E-01  e=1.073E-06  Salmonella enterica subsp. enterica serovar Typhimurium str. LT2

Mean predicted aligned error: 3.02 Å

Sequence (108 aa):
MLKSQPYKLKNTIQNYKWGTMGKNAFIPKLLNIKADKDKPYAELWMGAHPKAPSQILIDGKEHDLNEIIRQYPGEMLGSKVSKRFSGTLPFLFKVLSANEALSIQVHP

pLDDT: mean 95.99, std 3.6, range [68.88, 98.69]

Secondary structure (DSSP, 8-state):
---SS---EEPEEE--TTBEEGGG-HHHHHTT-PPPTT-EE-EEEES--TTS--EEEETTEEEEHHHHHHHSHHHHHHHHHHHHTTTS-S--EEEE-BSSPPPP----